Protein AF-A0A3L7LT70-F1 (afdb_monomer)

Mean predicted aligned error: 15.05 Å

Sequence (76 aa):
PQPPHGKSSYGMASNAQGDIVLIALDSVTPRTLDEQQRKQFVDQLNQGMTGVAFDALLANLRAEAKIKMGAAAHMQ

Secondary structure (DSSP, 8-state):
-PPPTTSPEEEEEE-TTS-EEEEEE------PPPHHHHHHHHHHHHHHHHHHHHHHHHHHHHHHS-----GGGG--

Foldseek 3Di:
DFDDVQAWDWDWDADPVGDIDIDTHGGDDDDDDDPVRVVVVVVVVVVVCPVVVVVVVVVVCVVPDPDPDPPVVVPD

Structure (mmCIF, N/CA/C/O backbone):
data_AF-A0A3L7LT70-F1
#
_entry.id   AF-A0A3L7LT70-F1
#
loop_
_atom_site.group_PDB
_atom_site.id
_atom_site.type_symbol
_atom_site.label_atom_id
_atom_site.label_alt_id
_atom_site.label_comp_id
_atom_site.label_asym_id
_atom_site.label_entity_id
_atom_site.label_seq_id
_atom_site.pdbx_PDB_ins_code
_atom_site.Cartn_x
_atom_site.Cartn_y
_atom_site.Cartn_z
_atom_site.occupancy
_atom_site.B_iso_or_equiv
_atom_site.auth_seq_id
_atom_site.auth_comp_id
_atom_site.auth_asym_id
_atom_site.auth_atom_id
_atom_site.pdbx_PDB_model_num
ATOM 1 N N . PRO A 1 1 ? -8.162 0.523 3.372 1.00 62.41 1 PRO A N 1
ATOM 2 C CA . PRO A 1 1 ? -8.960 1.662 3.883 1.00 62.41 1 PRO A CA 1
ATOM 3 C C . PRO A 1 1 ? -8.684 1.921 5.371 1.00 62.41 1 PRO A C 1
ATOM 5 O O . PRO A 1 1 ? -8.735 0.995 6.173 1.00 62.41 1 PRO A O 1
ATOM 8 N N . GLN A 1 2 ? -8.339 3.162 5.719 1.00 70.44 2 GLN A N 1
ATOM 9 C CA . GLN A 1 2 ? -8.202 3.586 7.114 1.00 70.44 2 GLN A CA 1
ATOM 10 C C . GLN A 1 2 ? -9.607 3.760 7.720 1.00 70.44 2 GLN A C 1
ATOM 12 O O . GLN A 1 2 ? -10.495 4.237 7.006 1.00 70.44 2 GLN A O 1
ATOM 17 N N . PRO A 1 3 ? -9.847 3.350 8.979 1.00 80.88 3 PRO A N 1
ATOM 18 C CA . PRO A 1 3 ? -11.144 3.551 9.609 1.00 80.88 3 PRO A CA 1
ATOM 19 C C . PRO A 1 3 ? -11.482 5.051 9.689 1.00 80.88 3 PRO A C 1
ATOM 21 O O . PRO A 1 3 ? -10.579 5.869 9.901 1.00 80.88 3 PRO A O 1
ATOM 24 N N . PRO A 1 4 ? -12.758 5.435 9.497 1.00 75.94 4 PRO A N 1
ATOM 25 C CA . PRO A 1 4 ? -13.194 6.816 9.668 1.00 75.94 4 PRO A CA 1
ATOM 26 C C . PRO A 1 4 ? -12.870 7.324 11.077 1.00 75.94 4 PRO A C 1
ATOM 28 O O . PRO A 1 4 ? -12.956 6.575 12.049 1.00 75.94 4 PRO A O 1
ATOM 31 N N . HIS A 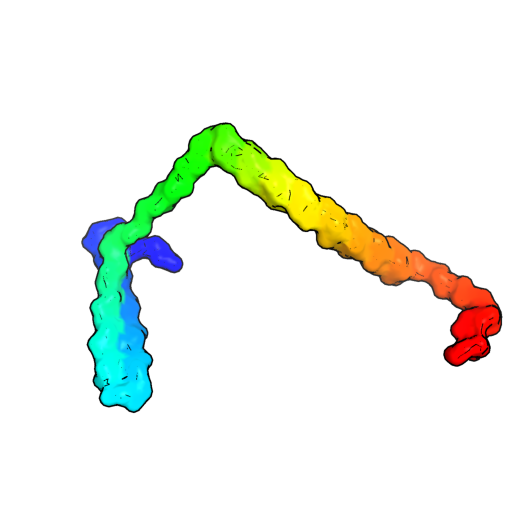1 5 ? -12.535 8.609 11.210 1.00 68.12 5 HIS A N 1
ATOM 32 C CA . HIS A 1 5 ? -12.215 9.196 12.513 1.00 68.12 5 HIS A CA 1
ATOM 33 C C . HIS A 1 5 ? -13.323 8.928 13.544 1.00 68.12 5 HIS A C 1
ATOM 35 O O . HIS A 1 5 ? -14.474 9.325 13.357 1.00 68.12 5 HIS A O 1
ATOM 41 N N . GLY A 1 6 ? -12.956 8.245 14.633 1.00 68.56 6 GLY A N 1
ATOM 42 C CA . GLY A 1 6 ? -13.853 7.934 15.747 1.00 68.56 6 GLY A CA 1
ATOM 43 C C . GLY A 1 6 ? -14.861 6.809 15.487 1.00 68.56 6 GLY A C 1
ATOM 44 O O . GLY A 1 6 ? -15.777 6.651 16.292 1.00 68.56 6 GLY A O 1
ATOM 45 N N . LYS A 1 7 ? -14.736 6.041 14.393 1.00 79.69 7 LYS A N 1
ATOM 46 C CA . LYS A 1 7 ? -15.600 4.885 14.105 1.00 79.69 7 LYS A CA 1
ATOM 47 C C . LYS A 1 7 ? -14.787 3.684 13.633 1.00 79.69 7 LYS A C 1
ATOM 49 O O . LYS A 1 7 ? -13.990 3.797 12.707 1.00 79.69 7 LYS A O 1
ATOM 54 N N . SER A 1 8 ? -15.056 2.522 14.218 1.00 83.75 8 SER A N 1
ATOM 55 C CA . SER A 1 8 ? -14.445 1.262 13.802 1.00 83.75 8 SER A CA 1
ATOM 56 C C . SER A 1 8 ? -14.921 0.853 12.408 1.00 83.75 8 SER A C 1
ATOM 58 O O . SER A 1 8 ? -16.099 0.985 12.071 1.00 83.75 8 SER A O 1
ATOM 60 N N . SER A 1 9 ? -14.012 0.322 11.594 1.00 85.69 9 SER A N 1
ATOM 61 C CA . SER A 1 9 ? -14.376 -0.372 10.356 1.00 85.69 9 SER A CA 1
ATOM 62 C C . SER A 1 9 ? -14.561 -1.857 10.646 1.00 85.69 9 SER A C 1
ATOM 64 O O . SER A 1 9 ? -13.681 -2.470 11.242 1.00 85.69 9 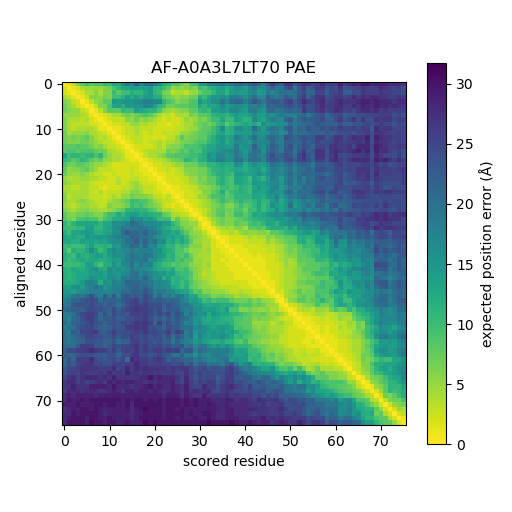SER A O 1
ATOM 66 N N . TYR A 1 10 ? -15.665 -2.451 10.198 1.00 86.69 10 TYR A N 1
ATOM 67 C CA . TYR A 1 10 ? -15.974 -3.854 10.478 1.00 86.69 10 TYR A CA 1
ATOM 68 C C . TYR A 1 10 ? -15.648 -4.755 9.286 1.00 86.69 10 TYR A C 1
ATOM 70 O O . TYR A 1 10 ? -15.957 -4.418 8.143 1.00 86.69 10 TYR A O 1
ATOM 78 N N . GLY A 1 11 ? -15.036 -5.904 9.560 1.00 86.12 11 GLY A N 1
ATOM 79 C CA . GLY A 1 11 ? -14.793 -6.972 8.594 1.00 86.12 11 GLY A CA 1
ATOM 80 C C . GLY A 1 11 ? -15.206 -8.317 9.176 1.00 86.12 11 GLY A C 1
ATOM 81 O O . GLY A 1 11 ? -15.088 -8.533 10.379 1.00 86.12 11 GLY A O 1
ATOM 82 N N . MET A 1 12 ? -15.702 -9.218 8.331 1.00 88.19 12 MET A N 1
ATOM 83 C CA . MET A 1 12 ? -16.152 -10.543 8.748 1.00 88.19 12 MET A CA 1
ATOM 84 C C . MET A 1 12 ? -15.431 -11.613 7.934 1.00 88.19 12 MET A C 1
ATOM 86 O O . MET A 1 12 ? -15.346 -11.509 6.711 1.00 88.19 12 MET A O 1
ATOM 90 N N . ALA A 1 13 ? -14.927 -12.635 8.616 1.00 87.75 13 ALA A N 1
ATOM 91 C CA . ALA A 1 13 ? -14.330 -13.814 8.008 1.00 87.75 13 ALA A CA 1
ATOM 92 C C . ALA A 1 13 ? -15.037 -15.061 8.538 1.00 87.75 13 ALA A C 1
ATOM 94 O O . ALA A 1 13 ? -15.417 -15.107 9.706 1.00 87.75 13 ALA A O 1
ATOM 95 N N . SER A 1 14 ? -15.217 -16.063 7.684 1.00 89.19 14 SER A N 1
ATOM 96 C CA . SER A 1 14 ? -15.745 -17.364 8.094 1.00 89.19 14 SER A CA 1
ATOM 97 C C . SER A 1 14 ? -14.889 -18.489 7.530 1.00 89.19 14 SER A C 1
ATOM 99 O O . SER A 1 14 ? -14.233 -18.309 6.500 1.00 89.19 14 SER A O 1
ATOM 101 N N . ASN A 1 15 ? -14.857 -19.625 8.224 1.00 90.75 15 ASN A N 1
ATOM 102 C CA . ASN A 1 15 ? -14.184 -20.832 7.749 1.00 90.75 15 ASN A CA 1
ATOM 103 C C . ASN A 1 15 ? -15.198 -21.892 7.275 1.00 90.75 15 ASN A C 1
ATOM 105 O O . ASN A 1 15 ? -16.410 -21.751 7.436 1.00 90.75 15 ASN A O 1
ATOM 109 N N . ALA A 1 16 ? -14.690 -22.974 6.680 1.00 88.75 16 ALA A N 1
ATOM 110 C CA . ALA A 1 16 ? -15.516 -24.063 6.153 1.00 88.75 16 ALA A CA 1
ATOM 111 C C . ALA A 1 16 ? -16.239 -24.873 7.249 1.00 88.75 16 ALA A C 1
ATOM 113 O O . ALA A 1 16 ? -17.171 -25.614 6.951 1.00 88.75 16 ALA A O 1
ATOM 114 N N . GLN A 1 17 ? -15.806 -24.742 8.502 1.00 90.31 17 GLN A N 1
ATOM 115 C CA . GLN A 1 17 ? -16.378 -25.395 9.677 1.00 90.31 17 GLN A CA 1
ATOM 116 C C . GLN A 1 17 ? -17.558 -24.603 10.266 1.00 90.31 17 GLN A C 1
ATOM 118 O O . GLN A 1 17 ? -18.257 -25.119 11.134 1.00 90.31 17 GLN A O 1
ATOM 123 N N . GLY A 1 18 ? -17.815 -23.390 9.760 1.00 86.81 18 GLY A N 1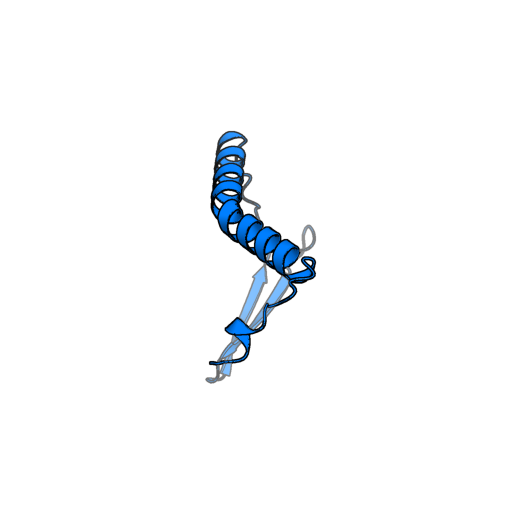
ATOM 124 C CA . GLY A 1 18 ? -18.914 -22.528 10.194 1.00 86.81 18 GLY A CA 1
ATOM 125 C C . GLY A 1 18 ? -18.542 -21.534 11.295 1.00 86.81 18 GLY A C 1
ATOM 126 O O . GLY A 1 18 ? -19.422 -20.824 11.779 1.00 86.81 18 GLY A O 1
ATOM 127 N N . ASP A 1 19 ? -17.265 -21.436 11.671 1.00 89.19 19 ASP A N 1
ATOM 128 C CA . ASP A 1 19 ? -16.800 -20.416 12.607 1.00 89.19 19 ASP A CA 1
ATOM 129 C C . ASP A 1 19 ? -16.813 -19.045 11.927 1.00 89.19 19 ASP A C 1
ATOM 131 O O . ASP A 1 19 ? -16.378 -18.901 10.780 1.00 89.19 19 ASP A O 1
ATOM 135 N N . ILE A 1 20 ? -17.286 -18.025 12.646 1.00 86.75 20 ILE A N 1
ATOM 136 C CA . ILE A 1 20 ? -17.373 -16.644 12.164 1.00 86.75 20 ILE A CA 1
ATOM 137 C C . ILE A 1 20 ? -16.555 -15.746 13.088 1.00 86.75 20 ILE A C 1
ATOM 139 O O . ILE A 1 20 ? -16.742 -15.743 14.303 1.00 86.75 20 ILE A O 1
ATOM 143 N N . VAL A 1 21 ? -15.677 -14.939 12.499 1.00 88.25 21 VAL A N 1
ATOM 144 C CA . VAL A 1 21 ? -14.885 -13.923 13.191 1.00 88.25 21 VAL A CA 1
ATOM 145 C C . VAL A 1 21 ? -15.312 -12.547 12.700 1.00 88.25 21 VAL A C 1
ATOM 147 O O . VAL A 1 21 ? -15.264 -12.261 11.502 1.00 88.25 21 VAL A O 1
ATOM 150 N N . LEU A 1 22 ? -15.700 -11.684 13.640 1.00 88.19 22 LEU A N 1
ATOM 151 C CA . LEU A 1 22 ? -15.963 -10.269 13.403 1.00 88.19 22 LEU A CA 1
ATOM 152 C C . LEU A 1 22 ? -14.779 -9.447 13.920 1.00 88.19 22 LEU A C 1
ATOM 154 O O . LEU A 1 22 ? -14.401 -9.554 15.084 1.00 88.19 22 LEU A O 1
ATOM 158 N N . ILE A 1 23 ? -14.203 -8.621 13.053 1.00 87.81 23 ILE A N 1
ATOM 159 C CA . ILE A 1 23 ? -13.057 -7.764 13.356 1.00 87.81 23 ILE A CA 1
ATOM 160 C C . ILE A 1 23 ? -13.520 -6.312 13.305 1.00 87.81 23 ILE A C 1
ATOM 162 O O . ILE A 1 23 ? -14.045 -5.867 12.286 1.00 87.81 23 ILE A O 1
ATOM 166 N N . ALA A 1 24 ? -13.294 -5.576 14.392 1.00 88.19 24 ALA A N 1
ATOM 167 C CA . ALA A 1 24 ? -13.435 -4.127 14.443 1.00 88.19 24 ALA A CA 1
ATOM 168 C C . ALA A 1 24 ? -12.041 -3.493 14.348 1.00 88.19 24 ALA A C 1
ATOM 170 O O . ALA A 1 24 ? -11.176 -3.734 15.187 1.00 88.19 24 ALA A O 1
ATOM 171 N N . LEU A 1 25 ? -11.805 -2.716 13.295 1.00 87.06 25 LEU A N 1
ATOM 172 C CA . LEU A 1 25 ? -10.575 -1.959 13.100 1.00 87.06 25 LEU A CA 1
ATOM 173 C C . LEU A 1 25 ? -10.785 -0.535 13.614 1.00 87.06 25 LEU A C 1
ATOM 175 O O . LEU A 1 25 ? -11.407 0.276 12.929 1.00 87.06 25 LEU A O 1
ATOM 179 N N . ASP A 1 26 ? -10.261 -0.241 14.801 1.00 83.94 26 ASP A N 1
ATOM 180 C CA . ASP A 1 26 ? -10.468 1.048 15.477 1.00 83.94 26 ASP A CA 1
ATOM 181 C C . ASP A 1 26 ? -9.496 2.135 15.012 1.00 83.94 26 ASP A C 1
ATOM 183 O O . ASP A 1 26 ? -9.863 3.300 14.875 1.00 83.94 26 ASP A O 1
ATOM 187 N N . SER A 1 27 ? -8.238 1.770 14.756 1.00 79.12 27 SER A N 1
ATOM 188 C CA . SER A 1 27 ? -7.225 2.712 14.286 1.00 79.12 27 SER A CA 1
ATOM 189 C C . SER A 1 27 ? -6.147 2.025 13.455 1.00 79.12 27 SER A C 1
ATOM 191 O O . SER A 1 27 ? -5.876 0.834 13.598 1.00 79.12 27 SER A O 1
ATOM 193 N N . VAL A 1 28 ? -5.530 2.800 12.565 1.00 81.81 28 VAL A N 1
ATOM 194 C CA . VAL A 1 28 ? -4.315 2.414 11.844 1.00 81.81 28 VAL A CA 1
ATOM 195 C C . VAL A 1 28 ? -3.272 3.466 12.173 1.00 81.81 28 VAL A C 1
ATOM 197 O O . VAL A 1 28 ? -3.466 4.639 11.849 1.00 81.81 28 VAL A O 1
ATOM 200 N N . THR A 1 29 ? -2.179 3.046 12.803 1.00 79.94 29 THR A N 1
ATOM 201 C CA . THR A 1 29 ? -1.033 3.911 13.085 1.00 79.94 29 THR A CA 1
ATOM 202 C C . THR A 1 29 ? -0.022 3.748 11.955 1.00 79.94 29 THR A C 1
ATOM 204 O O . THR A 1 29 ? 0.662 2.721 11.904 1.00 79.94 29 THR A O 1
ATOM 207 N N . PRO A 1 30 ? 0.085 4.708 11.019 1.00 73.06 30 PRO A N 1
ATOM 208 C CA . PRO A 1 30 ? 1.129 4.652 10.013 1.00 73.06 30 PRO A CA 1
ATOM 209 C C . PRO A 1 30 ? 2.482 4.774 10.710 1.00 73.06 30 PRO A C 1
ATOM 211 O O . PRO A 1 30 ? 2.731 5.713 11.466 1.00 73.06 30 PRO A O 1
ATOM 214 N N . ARG A 1 31 ? 3.378 3.824 10.450 1.00 72.06 31 ARG A N 1
ATOM 215 C CA . ARG A 1 31 ? 4.770 3.965 10.863 1.00 72.06 31 ARG A CA 1
ATOM 216 C C . ARG A 1 31 ? 5.405 5.025 9.970 1.00 72.06 31 ARG A C 1
ATOM 218 O O . ARG A 1 31 ? 5.581 4.809 8.773 1.00 72.06 31 ARG A O 1
ATOM 225 N N . THR A 1 32 ? 5.727 6.180 10.536 1.00 72.88 32 THR A N 1
ATOM 226 C CA . THR A 1 32 ? 6.501 7.194 9.825 1.00 72.88 32 THR A CA 1
ATOM 227 C C . THR A 1 32 ? 7.956 6.755 9.809 1.00 72.88 32 THR A C 1
ATOM 229 O O . THR A 1 32 ? 8.569 6.616 10.865 1.00 72.88 32 THR A O 1
ATOM 232 N N . LEU A 1 33 ? 8.503 6.522 8.618 1.00 77.88 33 LEU A N 1
ATOM 233 C CA . LEU A 1 33 ? 9.946 6.397 8.456 1.00 77.88 33 LEU A CA 1
ATOM 234 C C . LEU A 1 33 ? 10.566 7.768 8.732 1.00 77.88 33 LEU A C 1
ATOM 236 O O . LEU A 1 33 ? 10.104 8.777 8.171 1.00 77.88 33 LEU A O 1
ATOM 240 N N . ASP A 1 34 ? 11.586 7.788 9.589 1.00 84.19 34 ASP A N 1
ATOM 241 C CA . ASP A 1 34 ? 12.436 8.963 9.743 1.00 84.19 34 ASP A CA 1
ATOM 242 C C . ASP A 1 34 ? 13.125 9.293 8.404 1.00 84.19 34 ASP A C 1
ATOM 244 O O . ASP A 1 34 ? 13.079 8.528 7.434 1.00 84.19 34 ASP A O 1
ATOM 248 N N . GLU A 1 35 ? 13.705 10.484 8.298 1.00 80.75 35 GLU A N 1
ATOM 249 C CA . GLU A 1 35 ? 14.244 10.970 7.027 1.00 80.75 35 GLU A CA 1
ATOM 250 C C . GLU A 1 35 ? 15.395 10.088 6.505 1.00 80.75 35 GLU A C 1
ATOM 252 O O . GLU A 1 35 ? 15.514 9.866 5.298 1.00 80.75 35 GLU A O 1
ATOM 257 N N . GLN A 1 36 ? 16.182 9.497 7.413 1.00 83.19 36 GLN A N 1
ATOM 258 C CA . GLN A 1 36 ? 17.278 8.589 7.073 1.00 83.19 36 GLN A CA 1
ATOM 259 C C . GLN A 1 36 ? 16.771 7.230 6.577 1.00 83.19 36 GLN A C 1
ATOM 261 O O . GLN A 1 36 ? 17.20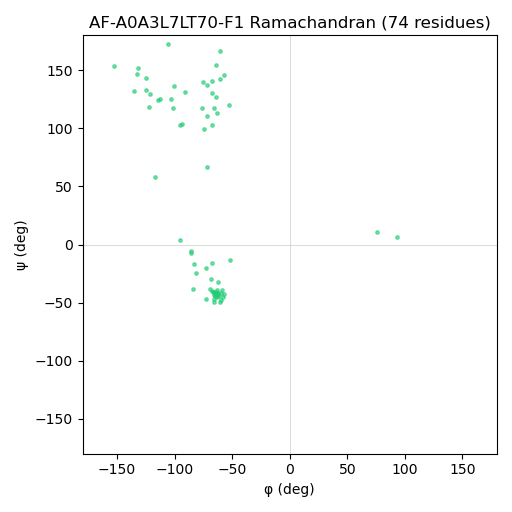6 6.759 5.527 1.00 83.19 36 GLN A O 1
ATOM 266 N N . GLN A 1 37 ? 15.815 6.623 7.275 1.00 83.19 37 GLN A N 1
ATOM 267 C CA . GLN A 1 37 ? 15.164 5.369 6.903 1.00 83.19 37 GLN A CA 1
ATOM 268 C C . GLN A 1 37 ? 14.405 5.513 5.589 1.00 83.19 37 GLN A C 1
ATOM 270 O O . GLN A 1 37 ? 14.437 4.616 4.751 1.00 83.19 37 GLN A O 1
ATOM 275 N N . ARG A 1 38 ? 13.748 6.656 5.376 1.00 82.69 38 ARG A N 1
ATOM 276 C CA . ARG A 1 38 ? 13.070 6.961 4.116 1.00 82.69 38 ARG A CA 1
ATOM 277 C C . ARG A 1 38 ? 14.062 7.037 2.965 1.00 82.69 38 ARG A C 1
ATOM 279 O O . ARG A 1 38 ? 13.803 6.446 1.922 1.00 82.69 38 ARG A O 1
ATOM 286 N N . LYS A 1 39 ? 15.192 7.723 3.156 1.00 83.31 39 LYS A N 1
ATOM 287 C CA . LYS A 1 39 ? 16.256 7.802 2.150 1.00 83.31 39 LYS A CA 1
ATOM 288 C C . LYS A 1 39 ? 16.810 6.414 1.829 1.00 83.31 39 LYS A C 1
ATOM 290 O O . LYS A 1 39 ? 16.830 6.041 0.665 1.00 83.31 39 LYS A O 1
ATOM 295 N N . GLN A 1 40 ? 17.157 5.622 2.845 1.00 85.12 40 GLN A N 1
ATOM 296 C CA . GLN A 1 40 ? 17.648 4.252 2.658 1.00 85.12 40 GLN A CA 1
ATOM 297 C C . GLN A 1 40 ? 16.634 3.356 1.940 1.00 85.12 40 GLN A C 1
ATOM 299 O O . GLN A 1 40 ? 17.008 2.588 1.059 1.00 85.12 40 GLN A O 1
ATOM 304 N N . PHE A 1 41 ? 15.351 3.464 2.285 1.00 84.19 41 PHE A N 1
ATOM 305 C CA . PHE A 1 41 ? 14.290 2.703 1.634 1.00 84.19 41 PHE A CA 1
ATOM 306 C C . PHE A 1 41 ? 14.117 3.100 0.161 1.00 84.19 41 PHE A C 1
ATOM 308 O O . PHE A 1 41 ? 14.010 2.234 -0.704 1.00 84.19 41 PHE A O 1
ATOM 315 N N . VAL A 1 42 ? 14.144 4.401 -0.146 1.00 83.81 42 VAL A N 1
ATOM 316 C CA . VAL A 1 42 ? 14.109 4.902 -1.530 1.00 83.81 42 VAL A CA 1
ATOM 317 C C . VAL A 1 42 ? 15.351 4.461 -2.308 1.00 83.81 42 VAL A C 1
ATOM 319 O O . VAL A 1 42 ? 15.226 4.035 -3.453 1.00 83.81 42 VAL A O 1
ATOM 322 N N . ASP A 1 43 ? 16.533 4.496 -1.694 1.00 84.25 43 ASP A N 1
ATOM 323 C CA . ASP A 1 43 ? 17.774 4.032 -2.316 1.00 84.25 43 ASP A CA 1
ATOM 324 C C . ASP A 1 43 ? 17.715 2.522 -2.622 1.00 84.25 43 ASP A C 1
ATOM 326 O O . ASP A 1 43 ? 18.080 2.112 -3.723 1.00 84.25 43 ASP A O 1
ATOM 330 N N . GLN A 1 44 ? 17.175 1.699 -1.713 1.00 82.62 44 GLN A N 1
ATOM 331 C CA . GLN A 1 44 ? 16.945 0.264 -1.941 1.00 82.62 44 GLN A CA 1
ATOM 332 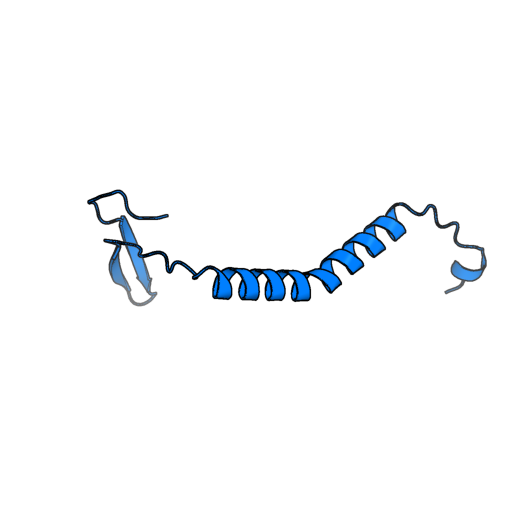C C . GLN A 1 44 ? 15.937 -0.000 -3.067 1.00 82.62 44 GLN A C 1
ATOM 334 O O . GLN A 1 44 ? 16.173 -0.865 -3.913 1.00 82.62 44 GLN A O 1
ATOM 339 N N . LEU A 1 45 ? 14.830 0.752 -3.111 1.00 82.81 45 LEU A N 1
ATOM 340 C CA . LEU A 1 45 ? 13.861 0.669 -4.207 1.00 82.81 45 LEU A CA 1
ATOM 341 C C . LEU A 1 45 ? 14.516 1.011 -5.547 1.00 82.81 45 LEU A C 1
ATOM 343 O O . LEU A 1 45 ? 14.383 0.253 -6.505 1.00 82.81 45 LEU A O 1
ATOM 347 N N . ASN A 1 46 ? 15.272 2.108 -5.605 1.00 80.19 46 ASN A N 1
ATOM 348 C CA . ASN A 1 46 ? 15.972 2.525 -6.815 1.00 80.19 46 ASN A CA 1
ATOM 349 C C . ASN A 1 46 ? 16.991 1.472 -7.265 1.00 80.19 46 ASN A C 1
ATOM 351 O O . ASN A 1 46 ? 17.015 1.120 -8.441 1.00 80.19 46 ASN A O 1
ATOM 355 N N . GLN A 1 47 ? 17.781 0.914 -6.342 1.00 78.88 47 GLN A N 1
ATOM 356 C CA . GLN A 1 47 ? 18.717 -0.175 -6.640 1.00 78.88 47 GLN A CA 1
ATOM 357 C C . GLN A 1 47 ? 18.002 -1.396 -7.233 1.00 78.88 47 GLN A C 1
ATOM 359 O O . GLN A 1 47 ? 18.446 -1.909 -8.259 1.00 78.88 47 GLN A O 1
ATOM 364 N N . GLY A 1 48 ? 16.871 -1.818 -6.659 1.00 74.62 48 GLY A N 1
ATOM 365 C CA . GLY A 1 48 ? 16.079 -2.940 -7.175 1.00 74.62 48 GLY A CA 1
ATOM 366 C C . GLY A 1 48 ? 15.391 -2.662 -8.518 1.00 74.62 48 GLY A C 1
ATOM 367 O O . GLY A 1 48 ? 15.199 -3.578 -9.316 1.00 74.62 48 GLY A O 1
ATOM 368 N N . MET A 1 49 ? 15.047 -1.404 -8.800 1.00 64.56 49 MET A N 1
ATOM 369 C CA . MET A 1 49 ? 14.363 -1.012 -10.036 1.00 64.56 49 MET A CA 1
ATOM 370 C C . MET A 1 49 ? 15.301 -0.812 -11.232 1.00 64.56 49 MET A C 1
ATOM 372 O O . MET A 1 49 ? 14.817 -0.831 -12.361 1.00 64.56 49 MET A O 1
ATOM 376 N N . THR A 1 50 ? 16.617 -0.657 -11.032 1.00 66.06 50 THR A N 1
ATOM 377 C CA . THR A 1 50 ? 17.570 -0.457 -12.146 1.00 66.06 50 THR A CA 1
ATOM 378 C C . THR A 1 50 ? 17.533 -1.581 -13.180 1.00 66.06 50 THR A C 1
ATOM 380 O O . THR A 1 50 ? 17.507 -1.290 -14.373 1.00 66.06 50 THR A O 1
ATOM 383 N N . GLY A 1 51 ? 17.463 -2.845 -12.750 1.00 68.81 51 GLY A N 1
ATOM 384 C CA . GLY A 1 51 ? 17.387 -3.990 -13.664 1.00 68.81 51 GLY A CA 1
ATOM 385 C C . GLY A 1 51 ? 16.088 -4.008 -14.472 1.00 68.81 51 GLY A C 1
ATOM 386 O O . GLY A 1 51 ? 16.121 -4.065 -15.695 1.00 68.81 51 GLY A O 1
ATOM 387 N N . VAL A 1 52 ? 14.943 -3.854 -13.798 1.00 74.56 52 VAL A N 1
ATOM 388 C CA . VAL A 1 52 ? 13.617 -3.864 -14.443 1.00 74.56 52 VAL A CA 1
ATOM 389 C C . VAL A 1 52 ? 13.443 -2.680 -15.395 1.00 74.56 52 VAL A C 1
ATOM 391 O O . VAL A 1 52 ? 12.916 -2.839 -16.493 1.00 74.56 52 VAL A O 1
ATOM 394 N N . ALA A 1 53 ? 13.892 -1.488 -14.995 1.00 71.06 53 ALA A N 1
ATOM 395 C CA . ALA A 1 53 ? 13.838 -0.306 -15.845 1.00 71.06 53 ALA A CA 1
ATOM 396 C C . ALA A 1 53 ? 14.759 -0.452 -17.064 1.00 71.06 53 ALA A C 1
ATOM 398 O O . ALA A 1 53 ? 14.358 -0.096 -18.168 1.00 71.06 53 ALA A O 1
ATOM 399 N N . PHE A 1 54 ? 15.961 -1.010 -16.895 1.00 74.94 54 PHE A N 1
ATOM 400 C CA . PHE A 1 54 ? 16.874 -1.275 -18.005 1.00 74.94 54 PHE A CA 1
ATOM 401 C C . PHE A 1 54 ? 16.313 -2.319 -18.979 1.00 74.94 54 PHE A C 1
ATOM 403 O O . PHE A 1 54 ? 16.318 -2.078 -20.185 1.00 74.94 54 PHE A O 1
ATOM 410 N N . ASP A 1 55 ? 15.751 -3.420 -18.474 1.00 77.38 55 ASP A N 1
ATOM 411 C CA . ASP A 1 55 ? 15.096 -4.443 -19.295 1.00 77.38 55 ASP A CA 1
ATOM 412 C C . ASP A 1 55 ? 13.889 -3.878 -20.048 1.00 77.38 55 ASP A C 1
ATOM 414 O O . ASP A 1 55 ? 13.721 -4.147 -21.237 1.00 77.38 55 ASP A O 1
ATOM 418 N N . ALA A 1 56 ? 13.071 -3.047 -19.397 1.00 79.50 56 ALA A N 1
ATOM 419 C CA . ALA A 1 56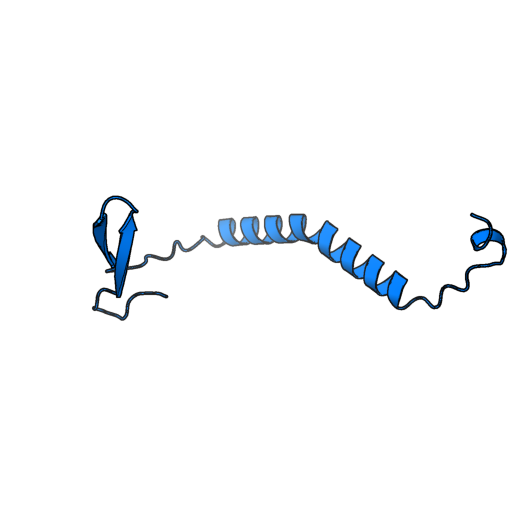 ? 11.945 -2.379 -20.044 1.00 79.50 56 ALA A CA 1
ATOM 420 C C . ALA A 1 56 ? 12.411 -1.403 -21.136 1.00 79.50 56 ALA A C 1
ATOM 422 O O . ALA A 1 56 ? 11.840 -1.379 -22.226 1.00 79.50 56 ALA A O 1
ATOM 423 N N . LEU A 1 57 ? 13.470 -0.625 -20.884 1.00 80.81 57 LEU A N 1
ATOM 424 C CA . LEU A 1 57 ? 14.068 0.261 -21.885 1.00 80.81 57 LEU A CA 1
ATOM 425 C C . LEU A 1 57 ? 14.655 -0.533 -23.058 1.00 80.81 57 LEU A C 1
ATOM 427 O O . LEU A 1 57 ? 14.438 -0.154 -24.204 1.00 80.81 57 LEU A O 1
ATOM 431 N N . LEU A 1 58 ? 15.337 -1.653 -22.804 1.00 81.12 58 LEU A N 1
ATOM 432 C CA . LEU A 1 58 ? 15.877 -2.526 -23.847 1.00 81.12 58 LEU A CA 1
ATOM 433 C C . LEU A 1 58 ? 14.764 -3.201 -24.658 1.00 81.12 58 LEU A C 1
ATOM 435 O O . LEU A 1 58 ? 14.862 -3.285 -25.882 1.00 81.12 58 LEU A O 1
ATOM 439 N N . ALA A 1 59 ? 13.697 -3.656 -23.999 1.00 78.69 59 ALA A N 1
ATOM 440 C CA . ALA A 1 59 ? 12.526 -4.229 -24.651 1.00 78.69 59 ALA A CA 1
ATOM 441 C C . ALA A 1 59 ? 11.820 -3.197 -25.539 1.00 78.69 59 ALA A C 1
ATOM 443 O O . ALA A 1 59 ? 11.502 -3.507 -26.686 1.00 78.69 59 ALA A O 1
ATOM 444 N N . ASN A 1 60 ? 11.650 -1.963 -25.053 1.00 79.44 60 ASN A N 1
ATOM 445 C CA . ASN A 1 60 ? 11.078 -0.866 -25.834 1.00 79.44 60 ASN A CA 1
ATOM 446 C C . ASN A 1 60 ? 11.983 -0.482 -27.011 1.00 79.44 60 ASN A C 1
ATOM 448 O O . ASN A 1 60 ? 11.512 -0.432 -28.142 1.00 79.44 60 ASN A O 1
ATOM 452 N N . LEU A 1 61 ? 13.293 -0.323 -26.790 1.00 79.00 61 LEU A N 1
ATOM 453 C CA . LEU A 1 61 ? 14.263 -0.067 -27.862 1.00 79.00 61 LEU A CA 1
ATOM 454 C C . LEU A 1 61 ? 14.259 -1.186 -28.911 1.00 79.00 61 LEU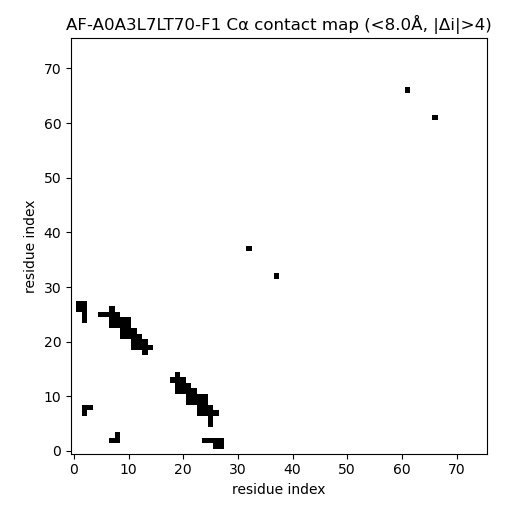 A C 1
ATOM 456 O O . LEU A 1 61 ? 14.337 -0.906 -30.103 1.00 79.00 61 LEU A O 1
ATOM 460 N N . ARG A 1 62 ? 14.136 -2.454 -28.498 1.00 75.56 62 ARG A N 1
ATOM 461 C CA . ARG A 1 62 ? 14.014 -3.599 -29.412 1.00 75.56 62 ARG A CA 1
ATOM 462 C C . ARG A 1 62 ? 12.698 -3.581 -30.188 1.00 75.56 62 ARG A C 1
ATOM 464 O O . ARG A 1 62 ? 12.704 -3.937 -31.362 1.00 75.56 62 ARG A O 1
ATOM 471 N N . ALA A 1 63 ? 11.593 -3.212 -29.544 1.00 73.12 63 ALA A N 1
ATOM 472 C CA . ALA A 1 63 ? 10.281 -3.133 -30.177 1.00 73.12 63 ALA A CA 1
ATOM 473 C C . ALA A 1 63 ? 10.198 -1.978 -31.190 1.00 73.12 63 ALA A C 1
ATOM 475 O O . ALA A 1 63 ? 9.612 -2.136 -32.259 1.00 73.12 63 ALA A O 1
ATOM 476 N N . GLU A 1 64 ? 10.809 -0.834 -30.877 1.00 70.38 64 GLU A N 1
ATOM 477 C CA . GLU A 1 64 ? 10.845 0.354 -31.738 1.00 70.38 64 GLU A CA 1
ATOM 478 C C . GLU A 1 64 ? 11.920 0.267 -32.833 1.00 70.38 64 GLU A C 1
ATOM 480 O O . GLU A 1 64 ? 11.792 0.884 -33.896 1.00 70.38 64 GLU A O 1
ATOM 485 N N . ALA A 1 65 ? 12.974 -0.525 -32.621 1.00 66.88 65 ALA A N 1
ATOM 486 C CA . ALA A 1 65 ? 13.974 -0.778 -33.643 1.00 66.88 65 ALA A CA 1
ATOM 487 C C . ALA A 1 65 ? 13.354 -1.562 -34.808 1.00 66.88 65 ALA A C 1
ATOM 489 O O . ALA A 1 65 ? 12.949 -2.717 -34.689 1.00 66.88 65 ALA A O 1
ATOM 490 N N . LYS A 1 66 ? 13.352 -0.949 -35.994 1.00 59.66 66 LYS A N 1
ATOM 491 C CA . LYS A 1 66 ? 12.982 -1.589 -37.264 1.00 59.66 66 LYS A CA 1
ATOM 492 C C . LYS A 1 66 ? 14.086 -2.574 -37.690 1.00 59.66 66 LYS A C 1
ATOM 494 O O . LYS A 1 66 ? 14.805 -2.330 -38.659 1.00 59.66 66 LYS A O 1
ATOM 499 N N . ILE A 1 67 ? 14.274 -3.660 -36.933 1.00 62.97 67 ILE A N 1
ATOM 500 C CA . ILE A 1 67 ? 15.318 -4.664 -37.177 1.00 62.97 67 ILE A CA 1
ATOM 501 C C . ILE A 1 67 ? 14.988 -5.400 -38.479 1.00 62.97 67 ILE A C 1
ATOM 503 O O . ILE A 1 67 ? 14.128 -6.277 -38.526 1.00 62.97 67 ILE A O 1
ATOM 507 N N . LYS A 1 68 ? 15.690 -5.052 -39.561 1.00 61.09 68 LYS A N 1
ATOM 508 C CA . LYS A 1 68 ? 15.709 -5.865 -40.779 1.00 61.09 68 LYS A CA 1
ATOM 509 C C . LYS A 1 68 ? 16.574 -7.089 -40.498 1.00 61.09 68 LYS A C 1
ATOM 511 O O . LYS A 1 68 ? 17.798 -7.000 -40.533 1.00 61.09 68 LYS A O 1
ATOM 516 N N . MET A 1 69 ? 15.944 -8.218 -40.192 1.00 58.41 69 MET A N 1
ATOM 517 C CA . MET A 1 69 ? 16.651 -9.492 -40.119 1.00 58.41 69 MET A CA 1
ATOM 518 C C . MET A 1 69 ? 17.202 -9.821 -41.514 1.00 58.41 69 MET A C 1
ATOM 520 O O . MET A 1 69 ? 16.441 -9.994 -42.464 1.00 58.41 69 MET A O 1
ATOM 524 N N . GLY A 1 70 ? 18.530 -9.830 -41.661 1.00 53.97 70 GLY A N 1
ATOM 525 C CA . GLY A 1 70 ? 19.184 -10.290 -42.886 1.00 53.97 70 GLY A CA 1
ATOM 526 C C . GLY A 1 70 ? 18.916 -11.780 -43.111 1.00 53.97 70 GLY A C 1
ATOM 527 O O . GLY A 1 70 ? 18.676 -12.514 -42.153 1.00 53.97 70 GL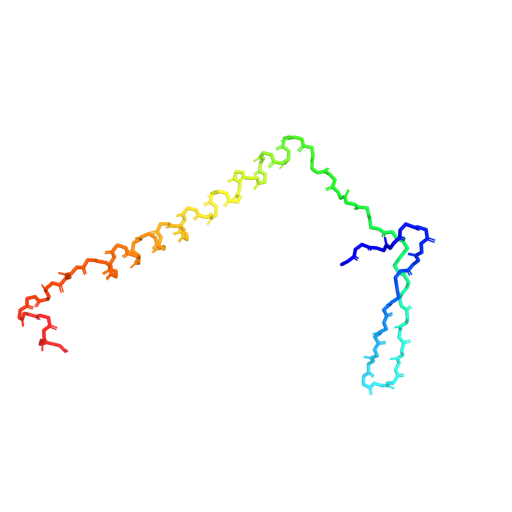Y A O 1
ATOM 528 N N . ALA A 1 71 ? 18.975 -12.230 -44.367 1.00 56.53 71 ALA A N 1
ATOM 529 C CA . ALA A 1 71 ? 18.538 -13.555 -44.833 1.00 56.53 71 ALA A CA 1
ATOM 530 C C . ALA A 1 71 ? 19.098 -14.781 -44.068 1.00 56.53 71 ALA A C 1
ATOM 532 O O . ALA A 1 71 ? 18.564 -15.875 -44.206 1.00 56.53 71 ALA A O 1
ATOM 533 N N .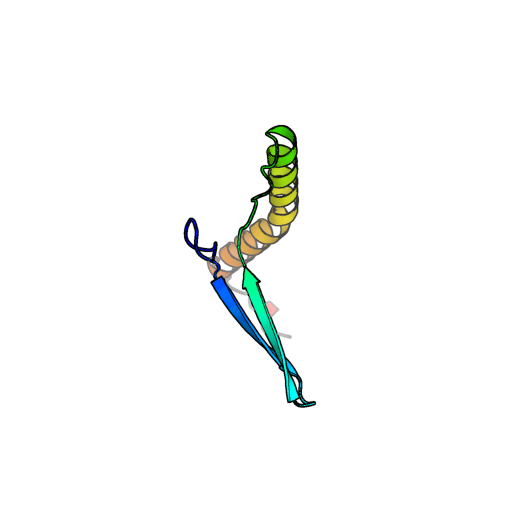 ALA A 1 72 ? 20.124 -14.614 -43.229 1.00 58.78 72 ALA A N 1
ATOM 534 C CA . ALA A 1 72 ? 20.663 -15.667 -42.368 1.00 58.78 72 ALA A CA 1
ATOM 535 C C . ALA A 1 72 ? 19.762 -16.033 -41.167 1.00 58.78 72 ALA A C 1
ATOM 537 O O . ALA A 1 72 ? 19.896 -17.125 -40.632 1.00 58.78 72 ALA A O 1
ATOM 538 N N . ALA A 1 73 ? 18.835 -15.162 -40.748 1.00 57.59 73 ALA A N 1
ATOM 539 C CA . ALA A 1 73 ? 17.944 -15.428 -39.610 1.00 57.59 73 ALA A CA 1
ATOM 540 C C . ALA A 1 73 ? 16.668 -16.213 -39.980 1.00 57.59 73 ALA A C 1
ATOM 542 O O . ALA A 1 73 ? 15.892 -16.559 -39.098 1.00 57.59 73 ALA A O 1
ATOM 543 N N . HIS A 1 74 ? 16.430 -16.474 -41.273 1.00 47.22 74 HIS A N 1
ATOM 544 C CA . HIS A 1 74 ? 15.276 -17.249 -41.756 1.00 47.22 74 HIS A CA 1
ATOM 545 C C . HIS A 1 74 ? 15.602 -18.738 -41.980 1.00 47.22 74 HIS A C 1
ATOM 547 O O . HIS A 1 74 ? 14.763 -19.488 -42.466 1.00 47.22 74 HIS A O 1
ATOM 553 N N . MET A 1 75 ? 16.822 -19.168 -41.648 1.00 49.44 75 MET A N 1
ATOM 554 C CA . MET A 1 75 ? 17.250 -20.566 -41.735 1.00 49.44 75 MET A CA 1
ATOM 555 C C . MET A 1 75 ? 17.600 -21.118 -40.349 1.00 49.44 75 MET A C 1
ATOM 557 O O . MET A 1 75 ? 18.733 -21.538 -40.140 1.00 49.44 75 MET A O 1
ATOM 561 N N . GLN A 1 76 ? 16.652 -21.095 -39.409 1.00 42.50 76 GLN A N 1
ATOM 562 C CA . GLN A 1 76 ? 16.595 -22.016 -38.265 1.00 42.50 76 GLN A CA 1
ATOM 563 C C . GLN A 1 76 ? 15.141 -22.285 -37.892 1.00 42.50 76 GLN A C 1
ATOM 565 O O . GLN A 1 76 ? 14.353 -21.313 -37.893 1.00 42.50 76 GLN A O 1
#

Solvent-accessible surface area (backbone atoms only — not comparable to full-atom values): 4892 Å² total; per-residue (Å²): 135,77,41,54,92,98,38,61,39,78,48,78,51,70,52,97,87,70,54,74,48,79,44,72,41,66,73,77,84,81,82,78,66,52,75,66,55,44,48,52,51,51,50,51,50,52,62,65,41,49,60,59,53,49,51,51,51,51,52,49,52,56,68,71,45,85,76,77,76,56,83,76,72,78,74,121

Radius of gyration: 25.67 Å; Cα contacts (8 Å, |Δi|>4): 39; chains: 1; bounding box: 40×36×61 Å

pLDDT: mean 76.45, std 11.11, range [42.5, 90.75]

Nearest PDB structures (foldseek):
  5ksq-assembly1_A  TM=4.644E-01  e=3.946E+00  Xylella fastidiosa 9a5c
  8foh-assembly1_1  TM=2.967E-01  e=3.055E+00  Saccharomyces cerevisiae
  3t91-assembly1_A  TM=3.144E-01  e=5.095E+00  Bacillus subtilis
  3ihl-assembly1_B  TM=3.849E-01  e=7.476E+00  Homo sapiens
  3t9q-assembly1_B  TM=2.885E-01  e=4.779E+00  Bacillus subtilis